Protein AF-A0A3D1I1A4-F1 (afdb_monomer_lite)

Radius of gyration: 15.0 Å; chains: 1; bounding box: 38×22×31 Å

pLDDT: mean 91.53, std 5.04, range [65.31, 96.25]

Structure (mmCIF, N/CA/C/O backbone):
data_AF-A0A3D1I1A4-F1
#
_entry.id   AF-A0A3D1I1A4-F1
#
loop_
_atom_site.group_PDB
_atom_site.id
_atom_site.type_symbol
_atom_site.label_atom_id
_atom_site.label_alt_id
_atom_site.label_comp_id
_atom_site.label_asym_id
_atom_site.label_entity_id
_atom_site.label_seq_id
_atom_site.pdbx_PDB_ins_code
_atom_site.Cartn_x
_atom_site.Cartn_y
_atom_site.Cartn_z
_atom_site.occupancy
_atom_site.B_iso_or_equiv
_atom_site.auth_seq_id
_atom_site.auth_comp_id
_atom_site.auth_asym_id
_atom_site.auth_atom_id
_atom_site.pdbx_PDB_model_num
ATOM 1 N N . MET A 1 1 ? -14.874 -10.028 7.235 1.00 87.56 1 MET A N 1
ATOM 2 C CA . MET A 1 1 ? -14.802 -8.555 7.314 1.00 87.56 1 MET A CA 1
ATOM 3 C C . MET A 1 1 ? -13.372 -8.215 7.657 1.00 87.56 1 MET A C 1
ATOM 5 O O . MET A 1 1 ? -12.808 -8.860 8.537 1.00 87.56 1 MET A O 1
ATOM 9 N N . THR A 1 2 ? -12.798 -7.258 6.941 1.00 93.44 2 THR A N 1
ATOM 10 C CA . THR A 1 2 ? -11.392 -6.880 7.036 1.00 93.44 2 THR A CA 1
ATOM 11 C C . THR A 1 2 ? -11.290 -5.370 7.220 1.00 93.44 2 THR A C 1
ATOM 13 O O . THR A 1 2 ? -11.927 -4.603 6.497 1.00 93.44 2 THR A O 1
ATOM 16 N N . THR A 1 3 ? -10.458 -4.935 8.163 1.00 95.00 3 THR A N 1
ATOM 17 C CA . THR A 1 3 ? -10.153 -3.519 8.368 1.00 95.00 3 THR A CA 1
ATOM 18 C C . THR A 1 3 ? -9.068 -3.065 7.393 1.00 95.00 3 THR A C 1
ATOM 20 O O . THR A 1 3 ? -7.972 -3.627 7.382 1.00 95.00 3 THR A O 1
ATOM 23 N N . ILE A 1 4 ? -9.330 -2.018 6.611 1.00 94.25 4 ILE A N 1
ATOM 24 C CA . ILE A 1 4 ? -8.332 -1.399 5.725 1.00 94.25 4 ILE A CA 1
ATOM 25 C C . ILE A 1 4 ? -8.091 0.060 6.105 1.00 94.25 4 ILE A C 1
ATOM 27 O O . ILE A 1 4 ? -8.997 0.737 6.590 1.00 94.25 4 ILE A O 1
ATOM 31 N N . ASN A 1 5 ? -6.875 0.555 5.864 1.00 94.50 5 ASN A N 1
ATOM 32 C CA . ASN A 1 5 ? -6.539 1.967 6.024 1.00 94.50 5 ASN A CA 1
ATOM 33 C C . ASN A 1 5 ? -6.629 2.685 4.674 1.00 94.50 5 ASN A C 1
ATOM 35 O O . ASN A 1 5 ? -5.916 2.340 3.737 1.00 94.50 5 ASN A O 1
ATOM 39 N N . LEU A 1 6 ? -7.457 3.725 4.578 1.00 92.12 6 LEU A N 1
ATOM 40 C CA . LEU A 1 6 ? -7.640 4.480 3.333 1.00 92.12 6 LEU A CA 1
ATOM 41 C C . LEU A 1 6 ? -6.377 5.216 2.875 1.00 92.12 6 LEU A C 1
ATOM 43 O O . LEU A 1 6 ? -6.180 5.407 1.675 1.00 92.12 6 LEU A O 1
ATOM 47 N N . LYS A 1 7 ? -5.501 5.587 3.812 1.00 93.88 7 LYS A N 1
ATOM 48 C CA . LYS A 1 7 ? -4.218 6.232 3.509 1.00 93.88 7 LYS A CA 1
ATOM 49 C C . LYS A 1 7 ? -3.306 5.365 2.638 1.00 93.88 7 LYS A C 1
ATOM 51 O O . LYS A 1 7 ? -2.515 5.905 1.869 1.00 93.88 7 LYS A O 1
ATOM 56 N N . ASP A 1 8 ? -3.416 4.043 2.745 1.00 90.56 8 ASP A N 1
ATOM 57 C CA . ASP A 1 8 ? -2.545 3.123 2.009 1.00 90.56 8 ASP A CA 1
ATOM 58 C C . ASP A 1 8 ? -2.916 3.051 0.518 1.00 90.56 8 ASP A C 1
ATOM 60 O O . ASP A 1 8 ? -2.079 2.699 -0.311 1.00 90.56 8 ASP A O 1
ATOM 64 N N . PHE A 1 9 ? -4.150 3.433 0.169 1.00 89.56 9 PHE A N 1
ATOM 65 C CA . PHE A 1 9 ? -4.688 3.344 -1.193 1.00 89.56 9 PHE A CA 1
ATOM 66 C C . PHE A 1 9 ? -4.843 4.705 -1.874 1.00 89.56 9 PHE A C 1
ATOM 68 O O . PHE A 1 9 ? -4.776 4.802 -3.097 1.00 89.56 9 PHE A O 1
ATOM 75 N N . TYR A 1 10 ? -5.037 5.774 -1.103 1.00 90.25 10 TYR A 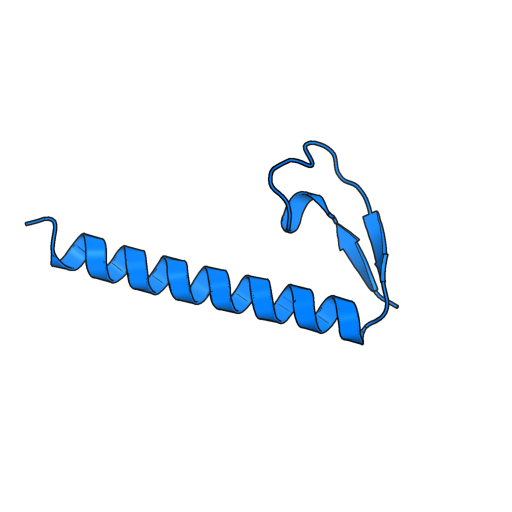N 1
ATOM 76 C CA . TYR A 1 10 ? -5.397 7.082 -1.637 1.00 90.25 10 TYR A CA 1
ATOM 77 C C . TYR A 1 10 ? -4.482 8.181 -1.099 1.00 90.25 10 TYR A C 1
ATOM 79 O O . TYR A 1 10 ? -4.455 8.472 0.095 1.00 90.25 10 TYR A O 1
ATOM 87 N N . TYR A 1 11 ? -3.797 8.874 -2.010 1.00 87.81 11 TYR A N 1
ATOM 88 C CA . TYR A 1 11 ? -2.811 9.902 -1.662 1.00 87.81 11 TYR A CA 1
ATOM 89 C C . TYR A 1 11 ? -3.404 11.144 -0.969 1.00 87.81 11 TYR A C 1
ATOM 91 O O . TYR A 1 11 ? -2.674 11.883 -0.311 1.00 87.81 11 TYR A O 1
ATOM 99 N N . TRP A 1 12 ? -4.707 11.409 -1.126 1.00 93.25 12 TRP A N 1
ATOM 100 C CA . TRP A 1 12 ? -5.376 12.569 -0.523 1.00 93.25 12 TRP A CA 1
ATOM 101 C C . TRP A 1 12 ? -5.749 12.357 0.951 1.00 93.25 12 TRP A C 1
ATOM 103 O O . TRP A 1 12 ? -6.051 13.326 1.649 1.00 93.25 12 TRP A O 1
ATOM 113 N N . TYR A 1 13 ? -5.713 11.116 1.449 1.00 91.19 13 TYR A N 1
ATOM 114 C CA . TYR A 1 13 ? -5.892 10.831 2.871 1.00 91.19 13 TYR A CA 1
ATOM 115 C C . TYR A 1 13 ? -4.559 10.998 3.599 1.00 91.19 13 TYR A C 1
ATOM 117 O O . TYR A 1 13 ? -3.659 10.168 3.515 1.00 91.19 13 TYR A O 1
ATOM 125 N N . THR A 1 14 ? -4.424 12.093 4.342 1.00 91.69 14 THR A N 1
ATOM 126 C CA . THR A 1 14 ? -3.206 12.398 5.113 1.00 91.69 14 THR A CA 1
ATOM 127 C C . THR A 1 14 ? -3.183 11.725 6.486 1.00 91.69 14 THR A C 1
ATOM 129 O O . THR A 1 14 ? -2.111 11.482 7.048 1.00 91.69 14 THR A O 1
ATOM 132 N N . GLN A 1 15 ? -4.358 11.387 7.016 1.00 95.19 15 GLN A N 1
ATOM 133 C CA . GLN A 1 15 ? -4.545 10.740 8.312 1.00 95.19 15 GLN A CA 1
ATOM 134 C C . GLN A 1 15 ? -4.903 9.265 8.138 1.00 95.19 15 GLN A C 1
ATOM 136 O O . GLN A 1 15 ? -5.452 8.866 7.113 1.00 95.19 15 GLN A O 1
ATOM 141 N N . ASN A 1 16 ? -4.601 8.457 9.155 1.00 94.69 16 ASN A N 1
ATOM 142 C CA . ASN A 1 16 ? -5.039 7.066 9.174 1.00 94.69 16 ASN A CA 1
ATOM 143 C C . ASN A 1 16 ? -6.554 7.029 9.374 1.00 94.69 16 ASN A C 1
ATOM 145 O O . ASN A 1 16 ? -7.055 7.531 10.381 1.00 94.69 16 ASN A O 1
ATOM 149 N N . GLN A 1 17 ? -7.259 6.415 8.431 1.00 94.19 17 GLN A N 1
ATOM 150 C CA . GLN A 1 17 ? -8.692 6.189 8.523 1.00 94.19 17 GLN A CA 1
ATOM 151 C C . GLN A 1 17 ? -8.966 4.722 8.241 1.00 94.19 17 GLN A C 1
ATOM 153 O O . GLN A 1 17 ? -8.804 4.254 7.115 1.00 94.19 17 GLN A O 1
ATOM 158 N N . PHE A 1 18 ? -9.377 4.018 9.290 1.00 95.00 18 PHE A N 1
ATOM 159 C CA . PHE A 1 18 ? -9.676 2.599 9.240 1.00 95.00 18 PHE A CA 1
ATOM 160 C C . PHE A 1 18 ? -11.162 2.393 8.972 1.00 95.00 18 PHE A C 1
ATOM 162 O O . PHE A 1 18 ? -12.001 2.990 9.649 1.00 95.00 18 PHE A O 1
ATOM 169 N N . ILE A 1 19 ? -11.478 1.563 7.982 1.00 94.00 19 ILE A N 1
ATOM 170 C CA . ILE A 1 19 ? -12.848 1.167 7.661 1.00 94.00 19 ILE A CA 1
ATOM 171 C C . ILE A 1 19 ? -12.954 -0.353 7.609 1.00 94.00 19 ILE A C 1
ATO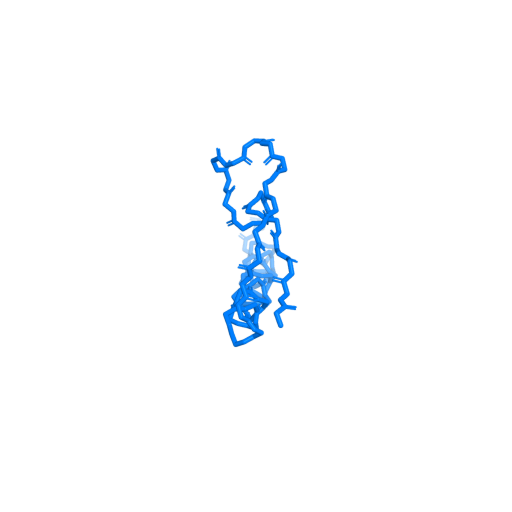M 173 O O . I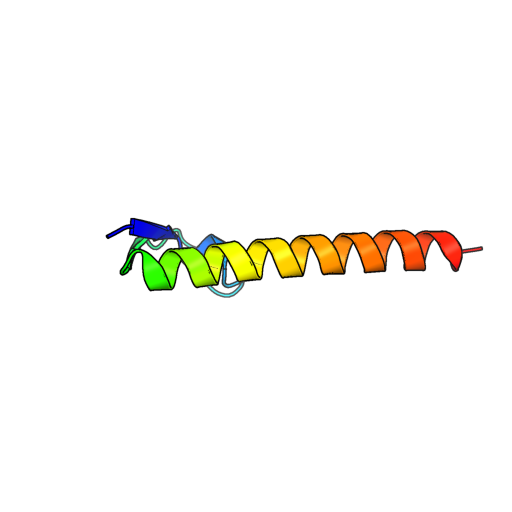LE A 1 19 ? -12.028 -1.033 7.170 1.00 94.00 19 ILE A O 1
ATOM 177 N N . GLU A 1 20 ? -14.096 -0.870 8.045 1.00 95.88 20 GLU A N 1
ATOM 178 C CA . GLU A 1 20 ? -14.459 -2.277 7.901 1.00 95.88 20 GLU A CA 1
ATOM 179 C C . GLU A 1 20 ? -15.075 -2.489 6.518 1.00 95.88 20 GLU A C 1
ATOM 181 O O . GLU A 1 20 ? -16.086 -1.872 6.175 1.00 95.88 20 GLU A O 1
ATOM 186 N N . VAL A 1 21 ? -14.472 -3.364 5.724 1.00 92.81 21 VAL A N 1
ATOM 187 C CA . VAL A 1 21 ? -14.980 -3.778 4.412 1.00 92.81 21 VAL A CA 1
ATOM 188 C C . VAL A 1 21 ? -15.165 -5.292 4.371 1.00 92.81 21 VAL A C 1
ATOM 190 O O . VAL A 1 21 ? -14.632 -6.030 5.203 1.00 92.81 21 VAL A O 1
ATOM 193 N N . SER A 1 22 ? -15.953 -5.780 3.412 1.00 96.25 22 SER A N 1
ATOM 194 C CA . SER A 1 22 ? -16.057 -7.220 3.170 1.00 96.25 22 SER A CA 1
ATOM 195 C C . SER A 1 22 ? -14.730 -7.786 2.672 1.00 96.25 22 SER A C 1
ATOM 197 O O . SER A 1 22 ? -13.901 -7.071 2.105 1.00 96.25 22 SER A O 1
ATOM 199 N N . ASP A 1 23 ? -14.533 -9.086 2.876 1.00 93.44 23 ASP A N 1
ATOM 200 C CA . ASP A 1 23 ? -13.277 -9.743 2.504 1.00 93.44 23 ASP A CA 1
ATOM 201 C C . ASP A 1 23 ? -13.075 -9.730 0.982 1.00 93.44 23 ASP A C 1
ATOM 203 O O . ASP A 1 23 ? -11.973 -9.471 0.514 1.00 93.44 23 ASP A O 1
ATOM 207 N N . GLU A 1 24 ? -14.159 -9.853 0.211 1.00 95.00 24 GLU A N 1
ATOM 208 C CA . GLU A 1 24 ? -14.150 -9.702 -1.251 1.00 95.00 24 GLU A CA 1
ATOM 209 C C . GLU A 1 24 ? -13.606 -8.334 -1.689 1.00 95.00 24 GLU A C 1
ATOM 211 O O . GLU A 1 24 ? -12.778 -8.236 -2.592 1.00 95.00 24 GLU A O 1
ATOM 216 N N . VAL A 1 25 ? -14.043 -7.259 -1.028 1.00 93.62 25 VAL A N 1
ATOM 217 C CA . VAL A 1 25 ? -13.590 -5.898 -1.339 1.00 93.62 25 VAL A CA 1
ATOM 218 C C . VAL A 1 25 ? -12.127 -5.717 -0.933 1.00 93.62 25 VAL A C 1
ATOM 220 O O . VAL A 1 25 ? -11.346 -5.138 -1.689 1.00 93.62 25 VAL A O 1
ATOM 223 N N . ALA A 1 26 ? -11.726 -6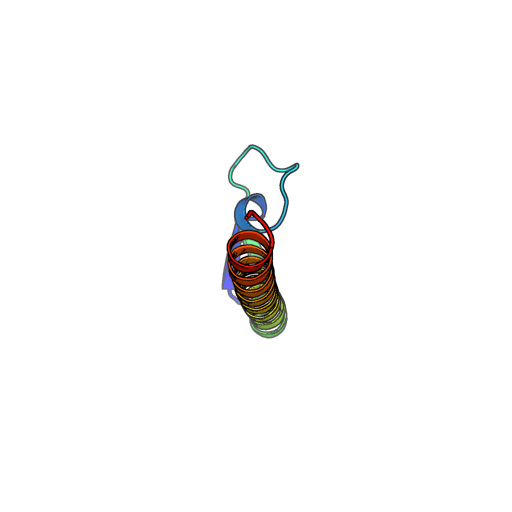.248 0.224 1.00 93.25 26 ALA A N 1
ATOM 224 C CA . ALA A 1 26 ? -10.336 -6.215 0.668 1.00 93.25 26 ALA A CA 1
ATOM 225 C C . ALA A 1 26 ? -9.398 -6.964 -0.298 1.00 93.25 26 ALA A C 1
ATOM 227 O O . ALA A 1 26 ? -8.296 -6.489 -0.581 1.00 93.25 26 ALA A O 1
ATOM 228 N N . GLU A 1 27 ? -9.838 -8.092 -0.861 1.00 94.44 27 GLU A N 1
ATOM 229 C CA . GLU A 1 27 ? -9.080 -8.840 -1.868 1.00 94.44 27 GLU A CA 1
ATOM 230 C C . GLU A 1 27 ? -8.856 -8.038 -3.153 1.00 94.44 27 GLU A C 1
ATOM 232 O O . GLU A 1 27 ? -7.744 -8.053 -3.689 1.00 94.44 27 GLU A O 1
ATOM 237 N N . VAL A 1 28 ? -9.863 -7.291 -3.620 1.00 94.81 28 VAL A N 1
ATOM 238 C CA . VAL A 1 28 ? -9.719 -6.410 -4.792 1.00 94.81 28 VAL A CA 1
ATOM 239 C C . VAL A 1 28 ? -8.657 -5.343 -4.538 1.00 94.81 28 VAL A C 1
ATOM 241 O O . VAL A 1 28 ? -7.762 -5.162 -5.364 1.00 94.81 28 VAL A O 1
ATOM 244 N N . PHE A 1 29 ? -8.699 -4.684 -3.378 1.00 92.38 29 PHE A N 1
ATOM 245 C CA . PHE A 1 29 ? -7.704 -3.674 -3.009 1.00 92.38 29 PHE A CA 1
ATOM 246 C C . PHE A 1 29 ? -6.282 -4.250 -2.933 1.00 92.38 29 PHE A C 1
ATOM 248 O O . PHE A 1 29 ? -5.324 -3.636 -3.408 1.00 92.38 29 PHE A O 1
ATOM 255 N N . LEU A 1 30 ? -6.128 -5.458 -2.387 1.00 90.88 30 LEU A N 1
ATOM 256 C CA . LEU A 1 30 ? -4.837 -6.148 -2.342 1.00 90.88 30 LEU A CA 1
ATOM 257 C C . LEU A 1 30 ? -4.332 -6.537 -3.735 1.00 90.88 30 LEU A C 1
ATOM 259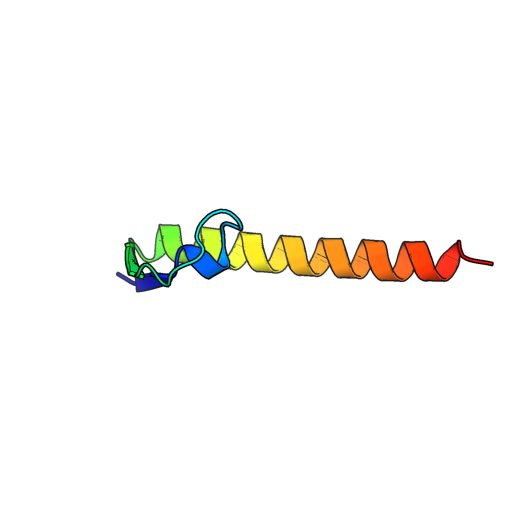 O O . LEU A 1 30 ? -3.129 -6.455 -4.000 1.00 90.88 30 LEU A O 1
ATOM 263 N N . ALA A 1 31 ? -5.224 -6.985 -4.620 1.00 94.12 31 ALA A N 1
ATOM 264 C CA . ALA A 1 31 ? -4.876 -7.305 -5.997 1.00 94.12 31 ALA A CA 1
ATOM 265 C C . ALA A 1 31 ? -4.400 -6.052 -6.743 1.00 94.12 31 ALA A C 1
ATOM 267 O O . ALA A 1 31 ? -3.341 -6.088 -7.370 1.00 94.12 31 ALA A O 1
ATOM 268 N N . ASP A 1 32 ? -5.122 -4.940 -6.608 1.00 92.44 32 ASP A N 1
ATOM 269 C CA . ASP A 1 32 ? -4.780 -3.663 -7.234 1.00 92.44 32 ASP A CA 1
ATOM 270 C C . ASP A 1 32 ? -3.402 -3.152 -6.783 1.00 92.44 32 ASP A C 1
ATOM 272 O O . ASP A 1 32 ? -2.525 -2.886 -7.609 1.00 92.44 32 ASP A O 1
ATOM 276 N N . ALA A 1 33 ? -3.127 -3.177 -5.474 1.00 91.12 33 ALA A N 1
ATOM 277 C CA . ALA A 1 33 ? -1.815 -2.813 -4.936 1.00 91.12 33 ALA A CA 1
ATOM 278 C C . ALA A 1 33 ? -0.676 -3.672 -5.525 1.00 91.12 33 ALA A C 1
ATOM 280 O O . ALA A 1 33 ? 0.412 -3.173 -5.832 1.00 91.12 33 ALA A O 1
ATOM 281 N N . ARG A 1 34 ? -0.911 -4.976 -5.736 1.00 92.75 34 ARG A N 1
ATOM 282 C CA . ARG A 1 34 ? 0.070 -5.874 -6.372 1.00 92.75 34 ARG A CA 1
ATOM 283 C C . ARG A 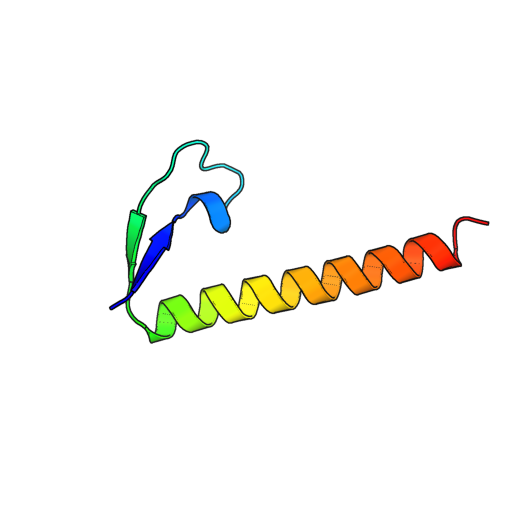1 34 ? 0.291 -5.528 -7.844 1.00 92.75 34 ARG A C 1
ATOM 285 O O . ARG A 1 34 ? 1.441 -5.576 -8.296 1.00 92.75 34 ARG A O 1
ATOM 292 N N . TYR A 1 35 ? -0.769 -5.191 -8.580 1.00 93.94 35 TYR A N 1
ATOM 293 C CA . TYR A 1 35 ? -0.667 -4.753 -9.973 1.00 93.94 35 TYR A CA 1
ATOM 294 C C . TYR A 1 35 ? 0.133 -3.458 -10.089 1.00 93.94 35 TYR A C 1
ATOM 296 O O . TYR A 1 35 ? 1.057 -3.393 -10.904 1.00 93.94 35 TYR A O 1
ATOM 304 N N . GLU A 1 36 ? -0.128 -2.485 -9.219 1.00 92.44 36 GLU A N 1
ATOM 305 C CA . GLU A 1 36 ? 0.603 -1.220 -9.203 1.00 92.44 36 GLU A CA 1
ATOM 306 C C . GLU A 1 36 ? 2.097 -1.444 -8.914 1.00 92.44 36 GLU A C 1
ATOM 308 O O . GLU A 1 36 ? 2.965 -0.978 -9.655 1.00 92.44 36 GLU A O 1
ATOM 313 N N . MET A 1 37 ? 2.442 -2.278 -7.924 1.00 92.75 37 MET A N 1
ATOM 314 C CA . MET A 1 37 ? 3.843 -2.643 -7.671 1.00 92.75 37 MET A CA 1
ATOM 315 C C . MET A 1 37 ? 4.509 -3.327 -8.876 1.00 92.75 37 MET A C 1
ATOM 317 O O . MET A 1 37 ? 5.698 -3.117 -9.139 1.00 92.75 37 MET A O 1
ATOM 321 N N . ALA A 1 38 ? 3.786 -4.181 -9.606 1.00 94.62 38 ALA A N 1
ATOM 322 C CA . ALA A 1 38 ? 4.305 -4.822 -10.813 1.00 94.62 38 ALA A CA 1
ATOM 323 C C . ALA A 1 38 ? 4.536 -3.804 -11.943 1.00 94.62 38 ALA A C 1
ATOM 325 O O . ALA A 1 38 ? 5.575 -3.860 -12.614 1.00 94.62 38 ALA A O 1
ATOM 326 N N . TYR A 1 39 ? 3.619 -2.849 -12.108 1.00 94.50 39 TYR A N 1
ATOM 327 C CA . TYR A 1 39 ? 3.735 -1.753 -13.064 1.00 94.50 39 TYR A CA 1
ATOM 328 C C . TYR A 1 39 ? 4.942 -0.858 -12.758 1.00 94.50 39 TYR A C 1
ATOM 330 O O . TYR A 1 39 ? 5.793 -0.658 -13.628 1.00 94.50 39 TYR A O 1
ATOM 338 N N . GLN A 1 40 ? 5.109 -0.431 -11.504 1.00 92.50 40 GLN A N 1
ATOM 339 C CA . GLN A 1 40 ? 6.255 0.380 -11.080 1.00 92.50 40 GLN A CA 1
ATOM 340 C C . GLN A 1 40 ? 7.594 -0.336 -11.303 1.00 92.50 40 GLN A C 1
ATOM 342 O O . GLN A 1 40 ? 8.555 0.257 -11.799 1.00 92.50 40 GLN A O 1
ATOM 347 N N . ARG A 1 41 ? 7.662 -1.648 -11.034 1.00 93.50 41 ARG A N 1
ATOM 348 C CA . ARG A 1 41 ? 8.852 -2.461 -11.351 1.00 93.50 41 ARG A CA 1
ATOM 349 C C . ARG A 1 41 ? 9.138 -2.501 -12.853 1.00 93.50 41 ARG A C 1
ATOM 351 O O . ARG A 1 41 ? 10.301 -2.420 -13.246 1.00 93.50 41 ARG A O 1
ATOM 358 N N . ARG A 1 42 ? 8.110 -2.624 -13.701 1.00 94.06 42 ARG A N 1
ATOM 359 C CA . ARG A 1 42 ? 8.268 -2.589 -15.166 1.00 94.06 42 ARG A CA 1
ATOM 360 C C . ARG A 1 42 ? 8.805 -1.232 -15.621 1.00 94.06 42 ARG A C 1
ATOM 362 O O . ARG A 1 42 ? 9.765 -1.202 -16.386 1.00 94.06 42 ARG A O 1
ATOM 369 N N . LEU A 1 43 ? 8.233 -0.138 -15.117 1.00 93.38 43 LEU A N 1
ATOM 370 C CA . LEU A 1 43 ? 8.690 1.217 -15.420 1.00 93.38 43 LEU A CA 1
ATOM 371 C C . LEU A 1 43 ? 10.136 1.450 -14.986 1.00 93.38 43 LEU A C 1
ATOM 373 O O . LEU A 1 43 ? 10.911 2.003 -15.756 1.00 93.38 43 LEU A O 1
ATOM 377 N N . SER A 1 44 ? 10.515 1.012 -13.783 1.00 91.00 44 SER A N 1
ATOM 378 C CA . SER A 1 44 ? 11.886 1.143 -13.278 1.00 91.00 44 SER A CA 1
ATOM 379 C C . SER A 1 44 ? 12.898 0.435 -14.185 1.00 91.00 44 SER A C 1
ATOM 381 O O . SER A 1 44 ? 13.886 1.053 -14.582 1.00 91.00 44 SER A O 1
ATOM 383 N N . ARG A 1 45 ? 12.620 -0.812 -14.600 1.00 90.62 45 ARG A N 1
ATOM 384 C CA . ARG A 1 45 ? 13.481 -1.541 -15.549 1.00 90.62 45 ARG A CA 1
ATOM 385 C C . ARG A 1 45 ? 13.567 -0.842 -16.903 1.00 90.62 45 ARG A C 1
ATOM 387 O O . ARG A 1 45 ? 14.659 -0.701 -17.438 1.00 90.62 45 ARG A O 1
ATOM 394 N N . HIS A 1 46 ? 12.433 -0.386 -17.437 1.00 90.50 46 HIS A N 1
ATOM 395 C CA . HIS A 1 46 ? 12.400 0.338 -18.706 1.00 90.50 46 HIS A CA 1
ATOM 396 C C . HIS A 1 46 ? 13.218 1.633 -18.627 1.00 90.50 46 HIS A C 1
ATOM 398 O O . HIS A 1 46 ? 14.061 1.879 -19.478 1.00 90.50 46 HIS A O 1
ATOM 404 N N . LYS A 1 47 ? 13.032 2.445 -17.579 1.00 88.56 47 LYS A N 1
ATOM 405 C CA . LYS A 1 47 ? 13.818 3.669 -17.369 1.00 88.56 47 LYS A CA 1
ATOM 406 C C . LYS A 1 47 ? 15.315 3.374 -17.326 1.00 88.56 47 LYS A C 1
ATOM 408 O O . LYS A 1 47 ? 16.048 4.030 -18.048 1.00 88.56 47 LYS A O 1
ATOM 413 N N . ALA A 1 48 ? 15.739 2.363 -16.565 1.00 85.88 48 ALA A N 1
ATOM 414 C CA . ALA A 1 48 ? 17.146 1.969 -16.474 1.00 85.88 48 ALA A CA 1
ATOM 415 C C . ALA A 1 48 ? 17.734 1.495 -17.816 1.00 85.88 48 ALA A C 1
ATOM 417 O O . ALA A 1 48 ? 18.915 1.696 -18.072 1.00 85.88 48 ALA A O 1
ATOM 418 N N . GLN A 1 49 ? 16.920 0.872 -18.675 1.00 84.44 49 GLN A N 1
ATOM 419 C CA . GLN A 1 49 ? 17.355 0.404 -19.991 1.00 84.44 49 GLN A CA 1
ATOM 420 C C . GLN A 1 49 ? 17.589 1.550 -20.988 1.00 84.44 49 GLN A C 1
ATOM 422 O O . GLN A 1 49 ? 18.474 1.443 -21.832 1.00 84.44 49 GLN A O 1
ATOM 427 N N . TYR A 1 50 ? 16.800 2.623 -20.912 1.00 82.94 50 TYR A N 1
ATOM 428 C CA . TYR A 1 50 ? 16.824 3.720 -21.889 1.00 82.94 50 TYR A CA 1
ATOM 429 C C . TYR A 1 50 ? 17.451 5.019 -21.360 1.00 82.94 50 TYR A C 1
ATOM 431 O O . TYR A 1 50 ? 17.453 6.018 -22.071 1.00 82.94 50 TYR A O 1
ATOM 439 N N . SER A 1 51 ? 17.980 5.032 -20.136 1.00 77.19 51 SER A N 1
ATOM 440 C CA . SER A 1 51 ? 18.653 6.191 -19.532 1.00 77.19 51 SER A CA 1
ATOM 441 C C . SER A 1 51 ? 20.164 6.253 -19.827 1.00 77.19 51 SER A C 1
ATOM 443 O O . SER A 1 51 ? 20.922 6.657 -18.947 1.00 77.19 51 SER A O 1
ATOM 445 N N . LEU A 1 52 ? 20.595 5.797 -21.011 1.00 65.31 52 LEU A N 1
ATOM 446 C CA . LEU A 1 52 ? 21.991 5.847 -21.479 1.00 65.31 52 LEU A CA 1
ATOM 447 C C . LEU A 1 52 ? 22.415 7.261 -21.895 1.00 65.31 52 LEU A C 1
ATOM 449 O O . LEU A 1 52 ? 21.597 7.948 -22.547 1.00 65.31 52 LEU A O 1
#

Secondary structure (DSSP, 8-state):
-EEEEGGGT-TT--S--EEEE-HHHHHHHHHHHHHHHHHHHHHHHHHHHH--

Sequence (52 aa):
MTTINLKDFYYWYTQNQFIEVSDEVAEVFLADARYEMAYQRRLSRHKAQYSL

Foldseek 3Di:
DDWDWVVVQDVPPPDTDIDDDDPVVVVVSVVVVVVVVVVVVVVVVVCVVPVD